Protein AF-A0AAV9L751-F1 (afdb_monomer_lite)

Sequence (72 aa):
MMLNMTTQPSTKPLFRFFNVWSKHSSFLSLVEKGWQKRKATGHMKNIWLHLKRLKQKFAKLNQEEFKAVPRD

Organism: NCBI:txid50273

Secondary structure (DSSP, 8-state):
----------SSPPP---GGGGGSTTHHHHHHHHHT---STTHHHHHHHHHHHHHHHHHHHHHHHSTT----

Structure (mmCIF, N/CA/C/O backbone):
data_AF-A0AAV9L751-F1
#
_entry.id   AF-A0AAV9L751-F1
#
loop_
_atom_site.group_PDB
_atom_site.id
_atom_site.type_symbol
_atom_site.label_atom_id
_atom_site.label_alt_id
_atom_site.label_comp_id
_atom_site.label_asym_id
_atom_site.label_entity_id
_atom_site.label_seq_id
_atom_site.pdbx_PDB_ins_code
_atom_site.Cartn_x
_atom_site.Cartn_y
_atom_site.Cartn_z
_atom_site.occupancy
_atom_site.B_iso_o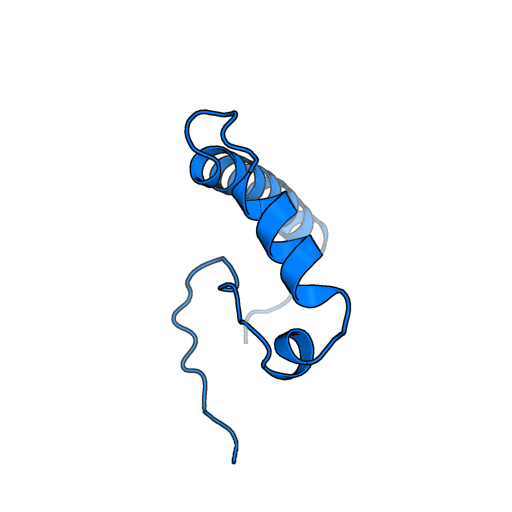r_equiv
_atom_site.auth_seq_id
_atom_site.auth_comp_id
_atom_site.auth_asym_id
_atom_site.auth_atom_id
_atom_site.pdbx_PDB_model_num
ATOM 1 N N . MET A 1 1 ? -12.110 -9.796 -28.435 1.00 39.88 1 MET A N 1
ATOM 2 C CA . MET A 1 1 ? -12.125 -8.320 -28.538 1.00 39.88 1 MET A CA 1
ATOM 3 C C . M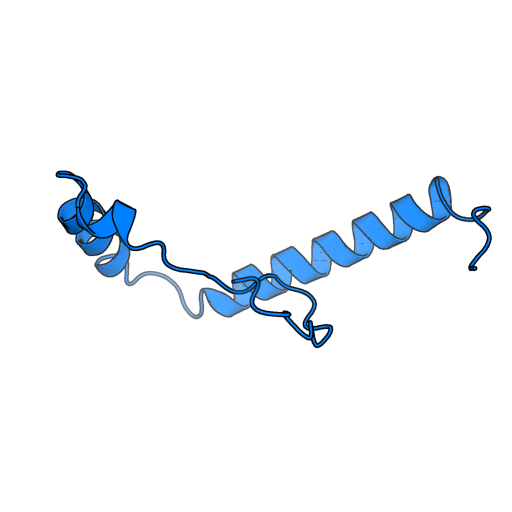ET A 1 1 ? -11.195 -7.766 -27.476 1.00 39.88 1 MET A C 1
ATOM 5 O O . MET A 1 1 ? -11.452 -7.952 -26.294 1.00 39.88 1 MET A O 1
ATOM 9 N N . MET A 1 2 ? -10.064 -7.212 -27.903 1.00 35.31 2 MET A N 1
ATOM 10 C CA . MET A 1 2 ? -9.019 -6.690 -27.021 1.00 35.31 2 MET A CA 1
ATOM 11 C C . MET A 1 2 ? -9.386 -5.253 -26.643 1.00 35.31 2 MET A C 1
ATOM 13 O O . MET A 1 2 ? -9.483 -4.397 -27.518 1.00 35.31 2 MET A O 1
ATOM 17 N N . LEU A 1 3 ? -9.628 -4.984 -25.359 1.00 42.50 3 LEU A N 1
ATOM 18 C CA . LEU A 1 3 ? -9.777 -3.615 -24.870 1.00 42.50 3 LEU A CA 1
ATOM 19 C C . LEU A 1 3 ? -8.379 -3.017 -24.719 1.00 42.50 3 LEU A C 1
ATOM 21 O O . LEU A 1 3 ? -7.654 -3.357 -23.783 1.00 42.50 3 LEU A O 1
ATOM 25 N N . ASN A 1 4 ? -8.015 -2.149 -25.666 1.00 45.03 4 ASN A N 1
ATOM 26 C CA . ASN A 1 4 ? -6.821 -1.314 -25.605 1.00 45.03 4 ASN A CA 1
ATOM 27 C C . ASN A 1 4 ? -6.836 -0.500 -24.309 1.00 45.03 4 ASN A C 1
ATOM 29 O O . ASN A 1 4 ? -7.612 0.437 -24.136 1.00 45.03 4 ASN A O 1
ATOM 33 N N . MET A 1 5 ? -5.963 -0.889 -23.386 1.00 49.25 5 MET A N 1
ATOM 34 C CA . MET A 1 5 ? -5.703 -0.166 -22.154 1.00 49.25 5 MET A CA 1
ATOM 35 C C . MET A 1 5 ? -4.697 0.928 -22.496 1.00 49.25 5 MET A C 1
ATOM 37 O O . MET A 1 5 ? -3.495 0.679 -22.512 1.00 49.25 5 MET A O 1
ATOM 41 N N . THR A 1 6 ? -5.162 2.145 -22.773 1.00 46.03 6 THR A N 1
ATOM 42 C CA . THR A 1 6 ? -4.296 3.325 -22.666 1.00 46.03 6 THR A CA 1
ATOM 43 C C . THR A 1 6 ? -3.925 3.484 -21.196 1.00 46.03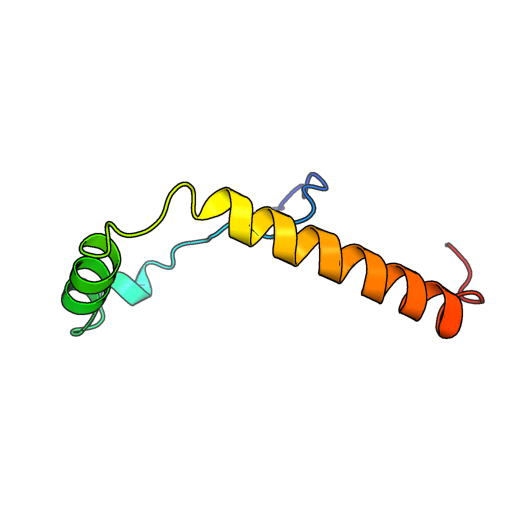 6 THR A C 1
ATOM 45 O O . THR A 1 6 ? -4.627 4.119 -20.410 1.00 46.03 6 THR A O 1
ATOM 48 N N . THR A 1 7 ? -2.846 2.813 -20.802 1.00 53.25 7 THR A N 1
ATOM 49 C CA . THR A 1 7 ? -2.208 2.928 -19.496 1.00 53.25 7 THR A CA 1
ATOM 50 C C . THR A 1 7 ? -1.679 4.346 -19.355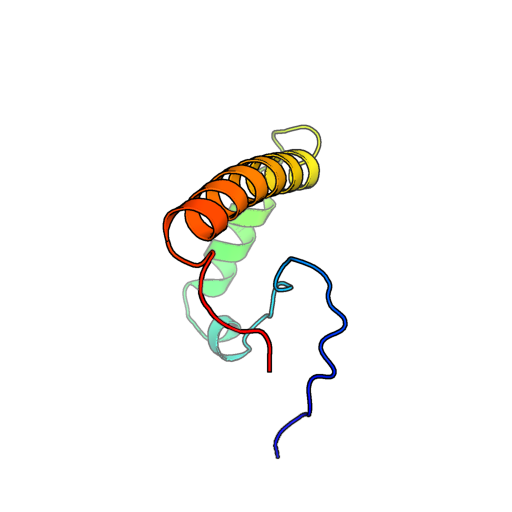 1.00 53.25 7 THR A C 1
ATOM 52 O O . THR A 1 7 ? -0.560 4.653 -19.756 1.00 53.25 7 THR A O 1
ATOM 55 N N . GLN A 1 8 ? -2.479 5.232 -18.759 1.00 55.28 8 GLN A N 1
ATOM 56 C CA . GLN A 1 8 ? -1.899 6.369 -18.058 1.00 55.28 8 GLN A CA 1
ATOM 57 C C . GLN A 1 8 ? -0.896 5.815 -17.034 1.00 55.28 8 GLN A C 1
ATOM 59 O O . GLN A 1 8 ? -1.221 4.834 -16.350 1.00 55.28 8 GLN A O 1
ATOM 64 N N . PRO A 1 9 ? 0.303 6.407 -16.902 1.00 48.94 9 PRO A N 1
ATOM 65 C CA . PRO A 1 9 ? 1.334 5.924 -15.996 1.00 48.94 9 PRO A CA 1
ATOM 66 C C . PRO A 1 9 ? 0.966 6.273 -14.547 1.00 48.94 9 PRO A C 1
ATOM 68 O O . PRO A 1 9 ? 1.600 7.092 -13.888 1.00 48.94 9 PRO A O 1
ATOM 71 N N . SER A 1 10 ? -0.082 5.637 -14.024 1.00 54.53 10 SER A N 1
ATOM 72 C CA . SER A 1 10 ? -0.290 5.528 -12.588 1.00 54.53 10 SER A CA 1
ATOM 73 C C . SER A 1 10 ? 0.561 4.356 -12.107 1.00 54.53 10 SER A C 1
ATOM 75 O O . SER A 1 10 ? 0.461 3.227 -12.577 1.00 54.53 10 SER A O 1
ATOM 77 N N . THR A 1 11 ? 1.486 4.647 -11.204 1.00 60.88 11 THR A N 1
ATOM 78 C CA . THR A 1 11 ? 2.600 3.776 -10.800 1.00 60.88 11 THR A CA 1
ATOM 79 C C . THR A 1 11 ? 2.189 2.529 -9.995 1.00 60.88 11 THR A C 1
ATOM 81 O O . THR A 1 11 ? 3.026 1.945 -9.308 1.00 60.88 11 THR A O 1
ATOM 84 N N . LYS A 1 12 ? 0.914 2.106 -10.030 1.00 61.50 12 LYS A N 1
ATOM 85 C CA . LYS A 1 12 ? 0.390 0.940 -9.297 1.00 61.50 12 LYS A CA 1
ATOM 86 C C . LYS A 1 12 ? -0.748 0.270 -10.078 1.00 61.50 12 LYS A C 1
ATOM 88 O O . LYS A 1 12 ? -1.705 0.965 -10.416 1.00 61.50 12 LYS A O 1
ATOM 93 N N . PRO A 1 13 ? -0.702 -1.054 -10.322 1.00 62.41 13 PRO A N 1
ATOM 94 C CA . PRO A 1 13 ? -1.826 -1.746 -10.935 1.00 62.41 13 PRO A CA 1
ATOM 95 C C . PRO A 1 13 ? -3.055 -1.641 -10.026 1.00 62.41 13 PRO A C 1
ATOM 97 O O . PRO A 1 13 ? -2.985 -1.880 -8.818 1.00 62.41 13 PRO A O 1
ATOM 100 N N . LEU A 1 14 ? -4.176 -1.246 -10.622 1.00 69.31 14 LEU A N 1
ATOM 101 C CA . LEU A 1 14 ? -5.462 -1.148 -9.943 1.00 69.31 14 LEU A CA 1
ATOM 102 C C . LEU A 1 14 ? -6.014 -2.546 -9.661 1.00 69.31 14 LEU A C 1
ATOM 104 O O . LEU A 1 14 ? -5.812 -3.480 -10.440 1.00 69.31 14 LEU A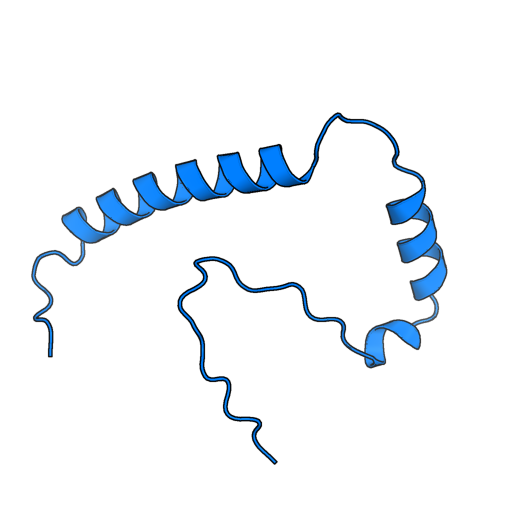 O 1
ATOM 108 N N . PHE A 1 15 ? -6.747 -2.673 -8.557 1.00 81.06 15 PHE A N 1
ATOM 109 C CA . PHE A 1 15 ? -7.474 -3.896 -8.250 1.00 81.06 15 PHE A CA 1
ATOM 110 C C . PHE A 1 15 ? -8.526 -4.171 -9.334 1.00 81.06 15 PHE A C 1
ATOM 112 O O . PHE A 1 15 ? -9.310 -3.285 -9.679 1.00 81.06 15 PHE A O 1
ATOM 119 N N . ARG A 1 16 ? -8.546 -5.400 -9.863 1.00 78.06 16 ARG A N 1
ATOM 120 C CA . ARG A 1 16 ? -9.534 -5.866 -10.845 1.00 78.06 16 ARG A CA 1
ATOM 121 C C . ARG A 1 16 ? -10.256 -7.084 -10.291 1.00 78.06 16 ARG A C 1
ATOM 123 O O . ARG A 1 16 ? -9.620 -8.061 -9.903 1.00 78.06 16 ARG A O 1
ATOM 130 N N . PHE A 1 17 ? -11.579 -7.012 -10.263 1.00 83.81 17 PHE A N 1
ATOM 131 C CA . PHE A 1 17 ? -12.431 -8.109 -9.824 1.00 83.81 17 PHE A CA 1
ATOM 132 C C . PHE A 1 17 ? -12.728 -9.063 -10.988 1.00 83.81 17 PHE A C 1
ATOM 134 O O . PHE A 1 17 ? -13.089 -8.606 -12.072 1.00 83.81 17 PHE A O 1
ATOM 141 N N . PHE A 1 18 ? -12.606 -10.376 -10.768 1.00 85.62 18 PHE A N 1
ATOM 142 C CA . PHE A 1 18 ? -12.944 -11.393 -11.768 1.00 85.62 18 PHE A CA 1
ATOM 143 C C . PHE A 1 18 ? -14.246 -12.106 -11.410 1.00 85.62 18 PHE A C 1
ATOM 145 O O . PHE A 1 18 ? -14.372 -12.719 -10.351 1.00 85.62 18 PHE A O 1
ATOM 152 N N . ASN A 1 19 ? -15.195 -12.103 -12.346 1.00 87.38 19 ASN A N 1
ATOM 153 C CA . ASN A 1 19 ? -16.547 -12.617 -12.112 1.00 87.38 19 ASN A CA 1
ATOM 154 C C . ASN A 1 19 ? -16.590 -14.108 -11.744 1.00 87.38 19 ASN A C 1
ATOM 156 O O . ASN A 1 19 ? -17.479 -14.520 -11.000 1.00 87.38 19 ASN A O 1
ATOM 160 N N . VAL A 1 20 ? -15.631 -14.919 -12.206 1.00 83.25 20 VAL A N 1
ATOM 161 C CA . VAL A 1 20 ? -15.568 -16.355 -11.876 1.00 83.25 20 VAL A CA 1
ATOM 162 C C . VAL A 1 20 ? -15.402 -16.607 -10.370 1.00 83.25 20 VAL A C 1
ATOM 164 O O . VAL A 1 20 ? -15.869 -17.624 -9.869 1.00 83.25 20 VAL A O 1
ATOM 167 N N . TRP A 1 21 ? -14.836 -15.656 -9.619 1.00 90.88 21 TRP A N 1
ATOM 168 C CA . TRP A 1 21 ? -14.662 -15.780 -8.169 1.00 90.88 21 TRP A CA 1
ATOM 169 C C . TRP A 1 21 ? -15.980 -15.739 -7.404 1.00 90.88 21 TRP A C 1
ATOM 171 O O . TRP A 1 21 ? -16.118 -16.448 -6.414 1.00 90.88 21 TRP A O 1
ATOM 181 N N . SER A 1 22 ? -16.970 -14.987 -7.895 1.00 89.12 22 SER A N 1
ATOM 182 C CA . SER A 1 22 ? -18.297 -14.907 -7.262 1.00 89.12 22 SER A CA 1
ATOM 183 C C . SER A 1 22 ? -19.064 -16.233 -7.273 1.00 89.12 22 SER A C 1
ATOM 185 O O . SER A 1 22 ? -19.988 -16.416 -6.488 1.00 89.12 22 SER A O 1
ATOM 187 N N . LYS A 1 23 ? -18.668 -17.167 -8.149 1.00 89.19 23 LYS A N 1
ATOM 188 C CA . LYS A 1 23 ? -19.318 -18.471 -8.322 1.00 89.19 23 LYS A CA 1
ATOM 189 C C . LYS A 1 23 ? -18.702 -19.575 -7.461 1.00 89.19 23 LYS A C 1
ATOM 191 O O . LYS A 1 23 ? -19.236 -20.677 -7.423 1.00 89.19 23 LYS A O 1
ATOM 196 N N . HIS A 1 24 ? -17.576 -19.313 -6.799 1.00 91.75 24 HIS A N 1
ATOM 197 C CA . HIS A 1 24 ? -16.926 -20.301 -5.945 1.00 91.75 24 HIS A CA 1
ATOM 198 C C . HIS A 1 24 ? -17.644 -20.395 -4.592 1.00 91.75 24 HIS A C 1
ATOM 200 O O . HIS A 1 24 ? -17.964 -19.375 -3.983 1.00 91.75 24 HIS A O 1
ATOM 206 N N . SER A 1 25 ? -17.845 -21.610 -4.083 1.00 91.50 25 SER A N 1
ATOM 207 C CA . SER A 1 25 ? -18.631 -21.874 -2.866 1.00 91.50 25 SER A CA 1
ATOM 208 C C . SER A 1 25 ? -18.140 -21.102 -1.634 1.00 91.50 25 SER A C 1
ATOM 210 O O . SER A 1 25 ? -18.935 -20.637 -0.824 1.00 91.50 25 SER A O 1
ATOM 212 N N . SER A 1 26 ? -16.829 -20.888 -1.518 1.00 91.25 26 SER A N 1
ATOM 213 C CA . SER A 1 26 ? -16.226 -20.155 -0.394 1.00 91.25 26 SER A CA 1
ATOM 214 C C . SER A 1 26 ? -16.251 -18.621 -0.518 1.00 91.25 26 SER A C 1
ATOM 216 O O . SER A 1 26 ? -15.750 -17.940 0.378 1.00 91.25 26 SER A O 1
ATOM 218 N N . PHE A 1 27 ? -16.784 -18.056 -1.608 1.00 91.69 27 PHE A N 1
ATOM 219 C CA . PHE A 1 27 ? -16.676 -16.624 -1.920 1.00 91.69 27 PHE A CA 1
ATOM 220 C C . PHE A 1 27 ? -17.251 -15.711 -0.826 1.00 91.69 27 PHE A C 1
ATOM 222 O O . PHE A 1 27 ? -16.559 -14.810 -0.352 1.00 91.69 27 PHE A O 1
ATOM 229 N N . LEU A 1 28 ? -18.483 -15.964 -0.373 1.00 89.94 28 LEU A N 1
ATOM 230 C CA . LEU A 1 28 ? -19.155 -15.104 0.612 1.00 89.94 28 LEU A CA 1
ATOM 231 C C . LEU A 1 28 ? -18.437 -15.087 1.969 1.00 89.94 28 LEU A C 1
ATOM 233 O O . LEU A 1 28 ? -18.250 -14.018 2.549 1.00 89.94 28 LEU A O 1
ATOM 237 N N . SER A 1 29 ? -17.936 -16.239 2.428 1.00 90.00 29 SER A N 1
ATOM 238 C CA . SER A 1 29 ? -17.175 -16.328 3.685 1.00 90.00 29 SER A CA 1
ATOM 239 C C . SER A 1 29 ? -15.868 -15.527 3.631 1.00 90.00 29 SER A C 1
ATOM 241 O O . SER A 1 29 ? -15.452 -14.934 4.629 1.00 90.00 29 SER A O 1
ATOM 243 N N . LEU A 1 30 ? -15.212 -15.481 2.466 1.00 89.81 30 LEU A N 1
ATOM 244 C CA . LEU A 1 30 ? -13.991 -14.697 2.270 1.00 89.81 30 LEU A CA 1
ATOM 245 C C . LEU A 1 30 ? -14.267 -13.187 2.313 1.00 89.81 30 LEU A C 1
ATOM 247 O O . LEU A 1 30 ? -13.508 -12.452 2.947 1.00 89.81 30 LEU A O 1
ATOM 251 N N . VAL A 1 31 ? -15.357 -12.729 1.689 1.00 88.31 31 VAL A N 1
ATOM 252 C CA . VAL A 1 31 ? -15.766 -11.313 1.703 1.00 88.31 31 VAL A CA 1
ATOM 253 C C . VAL A 1 31 ? -16.115 -10.863 3.121 1.00 88.31 31 VAL A C 1
ATOM 255 O O . VAL A 1 31 ? -15.614 -9.838 3.584 1.00 88.31 31 VAL A O 1
ATOM 258 N N . GLU A 1 32 ? -16.908 -11.654 3.840 1.00 84.38 32 GLU A N 1
ATOM 259 C CA . GLU A 1 32 ? -17.341 -11.343 5.201 1.00 84.38 32 GLU A CA 1
ATOM 260 C C . GLU A 1 32 ? -16.152 -11.207 6.167 1.00 84.38 32 GLU A C 1
ATOM 262 O O . GLU A 1 32 ? -16.016 -10.198 6.862 1.00 84.38 32 GLU A O 1
ATOM 267 N N . LYS A 1 33 ? -15.212 -12.160 6.140 1.00 83.56 33 LYS A N 1
ATOM 268 C CA . LYS A 1 33 ? -13.990 -12.111 6.966 1.00 83.56 33 LYS A CA 1
ATOM 269 C C . LYS A 1 33 ? -13.093 -10.917 6.632 1.00 83.56 33 LYS A C 1
ATOM 271 O O . LYS A 1 33 ? -12.433 -10.379 7.524 1.00 83.56 33 LYS A O 1
ATOM 276 N N . GLY A 1 34 ? -13.053 -10.503 5.365 1.00 78.50 34 GLY A N 1
ATOM 277 C CA . GLY A 1 34 ? -12.326 -9.311 4.927 1.00 78.50 34 GLY A CA 1
ATOM 278 C C . GLY A 1 34 ? -12.961 -8.012 5.428 1.00 78.50 34 GLY A C 1
ATOM 279 O O . GLY A 1 34 ? -12.244 -7.092 5.821 1.00 78.50 34 GLY A O 1
ATOM 280 N N . TRP A 1 35 ? -14.294 -7.953 5.469 1.00 74.31 35 TRP A N 1
ATOM 281 C CA . TRP A 1 35 ? -15.046 -6.745 5.822 1.00 74.31 35 TRP A CA 1
ATOM 282 C C . TRP A 1 35 ? -15.149 -6.497 7.336 1.00 74.31 35 TRP A C 1
ATOM 284 O O . TRP A 1 35 ? -15.240 -5.351 7.776 1.00 74.31 35 TRP A O 1
ATOM 294 N N . GLN A 1 36 ? -15.063 -7.551 8.153 1.00 68.38 36 GLN A N 1
ATOM 295 C CA . GLN A 1 36 ? -15.149 -7.459 9.619 1.00 68.38 36 GLN A CA 1
ATOM 296 C C . GLN A 1 36 ? -13.882 -6.891 10.296 1.00 68.38 36 GLN A C 1
ATOM 298 O O . GLN A 1 36 ? -13.907 -6.530 11.474 1.00 68.38 36 GLN A O 1
ATOM 303 N N . LYS A 1 37 ? -12.754 -6.740 9.583 1.00 58.31 37 LYS A N 1
ATOM 304 C CA . LYS A 1 37 ? -11.511 -6.180 10.152 1.00 58.31 37 LYS A CA 1
ATOM 305 C C . LYS A 1 37 ? -11.515 -4.645 10.193 1.00 58.31 37 LYS A C 1
ATOM 307 O O . LYS A 1 37 ? -10.733 -3.985 9.513 1.00 58.31 37 LYS A O 1
ATOM 312 N N . ARG A 1 38 ? -12.317 -4.040 11.074 1.00 62.12 38 ARG A N 1
ATOM 313 C CA . ARG A 1 38 ? -12.129 -2.630 11.477 1.00 62.12 38 ARG A CA 1
ATOM 314 C C . ARG A 1 38 ? -11.046 -2.495 12.556 1.00 62.12 38 ARG A C 1
ATOM 316 O O . ARG A 1 38 ? -11.392 -2.263 13.704 1.00 62.12 38 ARG A O 1
ATOM 323 N N . LYS A 1 39 ? -9.749 -2.605 12.220 1.00 57.22 39 LYS A N 1
ATOM 324 C CA . LYS A 1 39 ? -8.633 -2.220 13.128 1.00 57.22 39 LYS A CA 1
ATOM 325 C C . LYS A 1 39 ? -7.353 -1.803 12.381 1.00 57.22 39 LYS A C 1
ATOM 327 O O . LYS A 1 39 ? -6.428 -2.594 12.255 1.00 57.22 39 LYS A O 1
ATOM 332 N N . ALA A 1 40 ? -7.322 -0.567 11.872 1.00 50.22 40 ALA A N 1
ATOM 333 C CA . ALA A 1 40 ? -6.187 0.375 11.928 1.00 50.22 40 ALA A CA 1
ATOM 334 C C . ALA A 1 40 ? -6.451 1.591 11.017 1.00 50.22 40 ALA A C 1
ATOM 336 O O . ALA A 1 40 ? -6.799 1.450 9.843 1.00 50.22 40 ALA A O 1
ATOM 337 N N . THR A 1 41 ? -6.234 2.778 11.577 1.00 62.41 41 THR A N 1
ATOM 338 C CA . THR A 1 41 ? -6.170 4.115 10.970 1.00 62.41 41 THR A CA 1
ATOM 339 C C . THR A 1 41 ? -5.434 4.121 9.611 1.00 62.41 41 THR A C 1
ATOM 341 O O . THR A 1 41 ? -4.214 4.201 9.536 1.00 62.41 41 THR A O 1
ATOM 344 N N . GLY A 1 42 ? -6.192 4.033 8.508 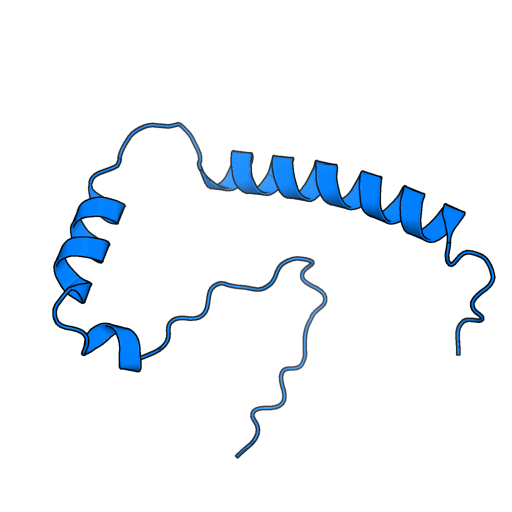1.00 65.62 42 GLY A N 1
ATOM 345 C CA . GLY A 1 42 ? -5.750 4.303 7.130 1.00 65.62 42 GLY A CA 1
ATOM 346 C C . GLY A 1 42 ? -4.903 3.227 6.429 1.00 65.62 42 GLY A C 1
ATOM 347 O O . GLY A 1 42 ? -3.748 3.481 6.091 1.00 65.62 42 GLY A O 1
ATOM 348 N N . HIS A 1 43 ? -5.488 2.070 6.089 1.00 65.06 43 HIS A N 1
ATOM 349 C CA . HIS A 1 43 ? -4.844 0.990 5.306 1.00 65.06 43 HIS A CA 1
ATOM 350 C C . HIS A 1 43 ? -4.121 1.469 4.026 1.00 65.06 43 HIS A C 1
ATOM 352 O O . HIS A 1 43 ? -3.027 0.999 3.707 1.00 65.06 43 HIS A O 1
ATOM 358 N N . MET A 1 44 ? -4.671 2.468 3.331 1.00 78.12 44 MET A N 1
ATOM 359 C CA . MET A 1 44 ? -4.059 3.036 2.122 1.00 78.12 44 MET A CA 1
ATOM 360 C C . MET A 1 44 ? -2.731 3.761 2.387 1.00 78.12 44 MET A C 1
ATOM 362 O O . MET A 1 44 ? -1.837 3.726 1.540 1.00 78.12 44 MET A O 1
ATOM 366 N N . LYS A 1 45 ? -2.546 4.358 3.574 1.00 77.00 45 LYS A N 1
ATOM 367 C CA . LYS A 1 45 ? -1.291 5.029 3.955 1.00 77.00 45 LYS A CA 1
ATOM 368 C C . LYS A 1 45 ? -0.155 4.019 4.111 1.00 77.00 45 LYS A C 1
ATOM 370 O O . LYS A 1 45 ? 0.956 4.263 3.643 1.00 77.00 45 LYS A O 1
ATOM 375 N N . ASN A 1 46 ? -0.445 2.851 4.676 1.00 77.31 46 ASN A N 1
ATOM 376 C CA . ASN A 1 46 ? 0.540 1.779 4.819 1.00 77.31 46 ASN A CA 1
ATOM 377 C C . ASN A 1 46 ? 0.929 1.178 3.467 1.00 77.31 46 ASN A C 1
ATOM 379 O O . ASN A 1 46 ? 2.119 1.001 3.201 1.00 77.31 46 ASN A O 1
ATOM 383 N N . ILE A 1 47 ? -0.042 0.957 2.579 1.00 81.62 47 ILE A N 1
ATOM 384 C CA . ILE A 1 47 ? 0.218 0.509 1.202 1.00 81.62 47 ILE A CA 1
ATOM 385 C C . ILE A 1 47 ? 1.068 1.548 0.453 1.00 81.62 47 ILE A C 1
ATOM 387 O O . ILE A 1 47 ? 2.023 1.206 -0.249 1.00 81.62 47 ILE A O 1
ATOM 391 N N . TRP A 1 48 ? 0.778 2.839 0.630 1.00 88.06 48 TRP A N 1
ATOM 392 C CA . TRP A 1 48 ? 1.559 3.913 0.021 1.00 88.06 48 TRP A CA 1
ATOM 393 C C . TRP A 1 48 ? 3.016 3.936 0.502 1.00 88.06 48 TRP A C 1
ATOM 395 O O . TRP A 1 48 ? 3.922 3.998 -0.332 1.00 88.06 48 TRP A O 1
ATOM 405 N N . LEU A 1 49 ? 3.252 3.795 1.809 1.00 85.31 49 LEU A N 1
ATOM 406 C CA . LEU A 1 49 ? 4.599 3.767 2.386 1.00 85.31 49 LEU A CA 1
ATOM 407 C C . LEU A 1 49 ? 5.434 2.571 1.905 1.00 85.31 49 LEU A C 1
ATOM 409 O O . LEU A 1 49 ? 6.619 2.736 1.611 1.00 85.31 49 LEU A O 1
ATOM 413 N N . HIS A 1 50 ? 4.834 1.387 1.772 1.00 85.06 50 HIS A N 1
ATOM 414 C CA . HIS A 1 50 ? 5.541 0.203 1.268 1.00 85.06 50 HIS A CA 1
ATOM 415 C C . HIS A 1 50 ? 6.001 0.390 -0.181 1.00 85.06 50 HIS A C 1
ATOM 417 O O . HIS A 1 50 ? 7.155 0.121 -0.516 1.00 85.06 50 HIS A O 1
ATOM 423 N N . LEU A 1 51 ? 5.133 0.947 -1.023 1.00 90.62 51 LEU A N 1
ATOM 424 C CA . LEU A 1 51 ? 5.445 1.194 -2.430 1.00 90.62 51 LEU A CA 1
ATOM 425 C C . LEU A 1 51 ? 6.509 2.284 -2.610 1.00 90.62 51 LEU A C 1
ATOM 427 O O . LEU A 1 51 ? 7.360 2.173 -3.492 1.00 90.62 51 LEU A O 1
ATOM 431 N N . LYS A 1 52 ? 6.538 3.288 -1.726 1.00 91.12 52 LYS A N 1
ATOM 432 C CA . LYS A 1 52 ? 7.602 4.303 -1.715 1.00 91.12 52 LYS A CA 1
ATOM 433 C C . LYS A 1 52 ? 8.976 3.691 -1.411 1.00 91.12 52 LYS A C 1
ATOM 435 O O . LYS A 1 52 ? 9.949 4.041 -2.073 1.00 91.12 52 LYS A O 1
ATOM 440 N N . ARG A 1 53 ? 9.055 2.751 -0.462 1.00 91.81 53 ARG A N 1
ATOM 441 C CA . ARG A 1 53 ? 10.309 2.053 -0.115 1.00 91.81 53 ARG A CA 1
ATOM 442 C C . ARG A 1 53 ? 10.802 1.147 -1.242 1.00 91.81 53 ARG A C 1
ATOM 444 O O . ARG A 1 53 ? 11.997 1.109 -1.515 1.00 91.81 53 ARG A O 1
ATOM 451 N N . LEU A 1 54 ? 9.895 0.444 -1.917 1.00 88.44 54 LEU A N 1
ATOM 452 C CA . LEU A 1 54 ? 10.254 -0.424 -3.042 1.00 88.44 54 LEU A CA 1
ATOM 453 C C . LEU A 1 54 ? 10.799 0.369 -4.235 1.00 88.44 54 LEU A C 1
ATOM 455 O O . LEU A 1 54 ? 11.809 -0.029 -4.809 1.00 88.44 54 LEU A O 1
ATOM 459 N N . LYS A 1 55 ? 10.215 1.537 -4.546 1.00 91.38 55 LYS A N 1
ATOM 460 C CA . LYS A 1 55 ? 10.714 2.427 -5.610 1.00 91.38 55 LYS A CA 1
ATOM 461 C C . LYS A 1 55 ? 12.201 2.768 -5.440 1.00 91.38 55 LYS A C 1
ATOM 463 O O . LYS A 1 55 ? 12.940 2.767 -6.417 1.00 91.38 55 LYS A O 1
ATOM 468 N N . GLN A 1 56 ? 12.642 3.043 -4.213 1.00 87.69 56 GLN A N 1
ATOM 469 C CA . GLN A 1 56 ? 14.044 3.379 -3.934 1.00 87.69 56 GLN A CA 1
ATOM 470 C C . GLN A 1 56 ? 14.985 2.191 -4.163 1.00 87.69 56 GLN A C 1
ATOM 472 O O . GLN A 1 56 ? 16.052 2.360 -4.744 1.00 87.69 56 GLN A O 1
ATOM 477 N N . LYS A 1 57 ? 14.574 0.984 -3.757 1.00 88.81 57 LYS A N 1
ATOM 478 C CA . LYS A 1 57 ? 15.368 -0.236 -3.966 1.00 88.81 57 LYS A CA 1
ATOM 479 C C . LYS A 1 57 ? 15.526 -0.564 -5.448 1.00 88.81 57 LYS A C 1
ATOM 481 O O . LYS A 1 57 ? 16.621 -0.897 -5.882 1.00 88.81 57 LYS A O 1
ATOM 486 N N . PHE A 1 58 ? 14.460 -0.406 -6.228 1.00 82.81 58 PHE A N 1
ATOM 487 C CA . PHE A 1 58 ? 14.522 -0.647 -7.667 1.00 82.81 58 PHE A CA 1
ATOM 488 C C . PHE A 1 58 ? 15.333 0.403 -8.418 1.00 82.81 58 PHE A C 1
ATOM 490 O O . PHE A 1 58 ? 16.056 0.041 -9.332 1.00 82.81 58 PHE A O 1
ATOM 497 N N . ALA A 1 59 ? 15.281 1.678 -8.020 1.00 84.25 59 ALA A N 1
ATOM 498 C CA . ALA A 1 59 ? 16.143 2.699 -8.617 1.00 84.25 59 ALA A CA 1
ATOM 499 C C . ALA A 1 59 ? 17.633 2.365 -8.434 1.00 84.25 59 ALA A C 1
ATOM 501 O O . ALA A 1 59 ? 18.411 2.514 -9.373 1.00 84.25 59 ALA A O 1
ATOM 502 N N . LYS A 1 60 ? 18.002 1.857 -7.251 1.00 85.69 60 LYS A N 1
ATOM 503 C CA . LYS A 1 60 ? 19.361 1.394 -6.965 1.00 85.69 60 LYS A CA 1
ATOM 504 C C . LYS A 1 60 ? 19.750 0.203 -7.849 1.00 85.69 60 LYS A C 1
ATOM 506 O O . LYS A 1 60 ? 20.748 0.287 -8.548 1.00 85.69 60 LYS A O 1
ATOM 511 N N . LEU A 1 61 ? 18.911 -0.833 -7.908 1.00 83.88 61 LEU A N 1
ATOM 512 C CA . LEU A 1 61 ? 19.149 -1.996 -8.771 1.00 83.88 61 LEU A CA 1
ATOM 513 C C . LEU A 1 61 ? 19.283 -1.599 -10.250 1.00 83.88 61 LEU A C 1
ATOM 515 O O . LEU A 1 61 ? 20.140 -2.101 -10.961 1.00 83.88 61 LEU A O 1
ATOM 519 N N . ASN A 1 62 ? 18.467 -0.652 -10.717 1.00 80.62 62 ASN A N 1
ATOM 520 C CA . ASN A 1 62 ? 18.507 -0.196 -12.104 1.00 80.62 62 ASN A CA 1
ATOM 521 C C . ASN A 1 62 ? 19.793 0.566 -12.444 1.00 80.62 62 ASN A C 1
ATOM 523 O O . ASN A 1 62 ? 20.266 0.520 -13.576 1.00 80.62 62 ASN A O 1
ATOM 527 N N . GLN A 1 63 ? 20.358 1.261 -11.460 1.00 79.75 63 GLN A N 1
ATOM 528 C CA . GLN A 1 63 ? 21.652 1.921 -11.580 1.00 79.75 63 GLN A CA 1
ATOM 529 C C . GLN A 1 63 ? 22.825 0.934 -11.503 1.00 79.75 63 GLN A C 1
ATOM 531 O O . GLN A 1 63 ? 23.872 1.214 -12.080 1.00 79.75 63 GLN A O 1
ATOM 536 N N . GLU A 1 64 ? 22.672 -0.176 -10.787 1.00 81.19 64 GLU A N 1
ATOM 537 C CA . GLU A 1 64 ? 23.705 -1.208 -10.655 1.00 81.19 64 GLU A CA 1
ATOM 538 C C . GLU A 1 64 ? 23.747 -2.105 -11.899 1.00 81.19 64 GLU A C 1
ATOM 540 O O . GLU A 1 64 ? 24.809 -2.297 -12.480 1.00 81.19 64 GLU A O 1
ATOM 545 N N . GLU A 1 65 ? 22.586 -2.555 -12.374 1.00 78.44 65 GLU A N 1
ATOM 546 C CA . GLU A 1 65 ? 22.499 -3.626 -13.373 1.00 78.44 65 GLU A CA 1
ATOM 547 C C . GLU A 1 65 ? 22.168 -3.128 -14.790 1.00 78.44 65 GLU A C 1
ATOM 549 O O . GLU A 1 65 ? 22.547 -3.750 -15.778 1.00 78.44 65 GLU A O 1
ATOM 554 N N . PHE A 1 66 ? 21.467 -1.995 -14.927 1.00 70.56 66 PHE A N 1
ATOM 555 C CA . PHE A 1 66 ? 20.869 -1.571 -16.208 1.00 70.56 66 PHE A CA 1
ATOM 556 C C . PHE A 1 66 ? 21.323 -0.187 -16.687 1.00 70.56 66 PHE A C 1
ATOM 558 O O . PHE A 1 66 ? 20.761 0.376 -17.625 1.00 70.56 66 PHE A O 1
ATOM 565 N N . LYS A 1 67 ? 22.373 0.372 -16.079 1.00 67.00 67 LYS A N 1
ATOM 566 C CA . LYS A 1 67 ? 22.898 1.713 -16.390 1.00 67.00 67 LYS A CA 1
ATOM 567 C C . LYS A 1 67 ? 23.432 1.863 -17.822 1.00 67.00 67 LYS A C 1
ATOM 569 O O . LYS A 1 67 ? 23.552 2.987 -18.298 1.00 67.00 67 LYS A O 1
ATOM 574 N N . ALA A 1 68 ? 23.767 0.754 -18.480 1.00 65.69 68 ALA A N 1
ATOM 575 C CA . ALA A 1 68 ? 24.370 0.718 -19.813 1.00 65.69 68 ALA A CA 1
ATOM 576 C C . ALA A 1 68 ? 23.398 0.296 -20.930 1.00 65.69 68 ALA A C 1
ATOM 578 O O . ALA A 1 68 ? 23.827 0.139 -22.069 1.00 65.69 68 ALA A O 1
ATOM 579 N N . VAL A 1 69 ? 22.108 0.100 -20.628 1.00 63.25 69 VAL A N 1
ATOM 580 C CA . VAL A 1 69 ? 21.113 -0.249 -21.651 1.00 63.25 69 VAL A CA 1
ATOM 581 C C . VAL A 1 69 ? 20.706 1.028 -22.403 1.00 63.25 69 VAL A C 1
ATOM 583 O O . VAL A 1 69 ? 20.207 1.959 -21.760 1.00 63.25 69 VAL A O 1
ATOM 586 N N . PRO A 1 70 ? 20.928 1.119 -23.730 1.00 61.28 70 PRO A N 1
ATOM 587 C CA . PRO A 1 70 ? 20.537 2.284 -24.520 1.00 61.28 70 PRO A CA 1
ATOM 588 C C . PRO A 1 70 ? 19.018 2.488 -24.490 1.00 61.28 70 PRO A C 1
ATOM 590 O O . PRO A 1 70 ? 18.251 1.528 -24.453 1.00 61.28 70 PRO A O 1
ATOM 593 N N . ARG A 1 71 ? 18.584 3.751 -24.478 1.00 58.66 71 ARG A N 1
ATOM 594 C CA . ARG A 1 71 ? 17.174 4.114 -24.645 1.00 58.66 71 ARG A CA 1
ATOM 595 C C . ARG A 1 71 ? 16.906 4.245 -26.140 1.00 58.66 71 ARG A C 1
ATOM 597 O O . ARG A 1 71 ? 17.388 5.210 -26.730 1.00 58.66 71 ARG A O 1
ATOM 604 N N . ASP A 1 72 ? 16.182 3.286 -26.700 1.00 56.53 72 ASP A N 1
ATOM 605 C CA . ASP A 1 72 ? 15.569 3.412 -28.027 1.00 56.53 72 ASP A CA 1
ATOM 606 C C . ASP A 1 72 ? 14.435 4.454 -28.017 1.00 56.53 72 ASP A C 1
ATOM 608 O O . ASP A 1 72 ? 13.736 4.571 -26.974 1.00 56.53 72 ASP A O 1
#

Radius of gyration: 18.87 Å; chains: 1; bounding box: 44×28×42 Å

Foldseek 3Di:
DDDDPPDDPPPDDDDDDDPVLVVDPCNVVVVVVVVPPPDDDCPPVVVVVVVVVVVVVVVVVCVVPPVPPDDD

pLDDT: mean 74.01, std 15.5, range [35.31, 91.81]